Protein AF-A0A9D5Q297-F1 (afdb_monomer)

Structure (mmCIF, N/CA/C/O backbone):
data_AF-A0A9D5Q297-F1
#
_entry.id   AF-A0A9D5Q297-F1
#
loop_
_atom_site.group_PDB
_atom_site.id
_atom_site.type_symbol
_atom_site.label_atom_id
_atom_site.label_alt_id
_atom_site.label_comp_id
_atom_site.label_asym_id
_atom_site.label_entity_id
_atom_site.label_seq_id
_atom_site.pdbx_PDB_ins_code
_atom_site.Cartn_x
_atom_site.Cartn_y
_atom_site.Cartn_z
_atom_site.occupancy
_atom_site.B_iso_or_equiv
_atom_site.auth_seq_id
_atom_site.auth_comp_id
_atom_site.auth_asym_id
_atom_site.auth_atom_id
_atom_site.pdbx_PDB_model_num
ATOM 1 N N . MET A 1 1 ? 6.076 3.800 13.088 1.00 61.50 1 MET A N 1
ATOM 2 C CA . MET A 1 1 ? 4.810 4.165 12.424 1.00 61.50 1 MET A CA 1
ATOM 3 C C . MET A 1 1 ? 4.646 5.669 12.553 1.00 61.50 1 MET A C 1
ATOM 5 O O . MET A 1 1 ? 4.654 6.169 13.672 1.00 61.50 1 MET A O 1
ATOM 9 N N . THR A 1 2 ? 4.643 6.405 11.442 1.00 77.38 2 THR A N 1
ATOM 10 C CA . THR A 1 2 ? 4.406 7.855 11.475 1.00 77.38 2 THR A CA 1
ATOM 11 C C . THR A 1 2 ? 2.918 8.076 11.693 1.00 77.38 2 THR A C 1
ATOM 13 O O . THR A 1 2 ? 2.127 7.689 10.845 1.00 77.38 2 THR A O 1
ATOM 16 N N . VAL A 1 3 ? 2.548 8.661 12.828 1.00 82.56 3 VAL A N 1
ATOM 17 C CA . VAL A 1 3 ? 1.154 8.966 13.159 1.00 82.56 3 VAL A CA 1
ATOM 18 C C . VAL A 1 3 ? 0.889 10.432 12.867 1.00 82.56 3 VAL A C 1
ATOM 20 O O . VAL A 1 3 ? 1.597 11.306 13.376 1.00 82.56 3 VAL A O 1
ATOM 23 N N . TRP A 1 4 ? -0.132 10.708 12.061 1.00 89.94 4 TRP A N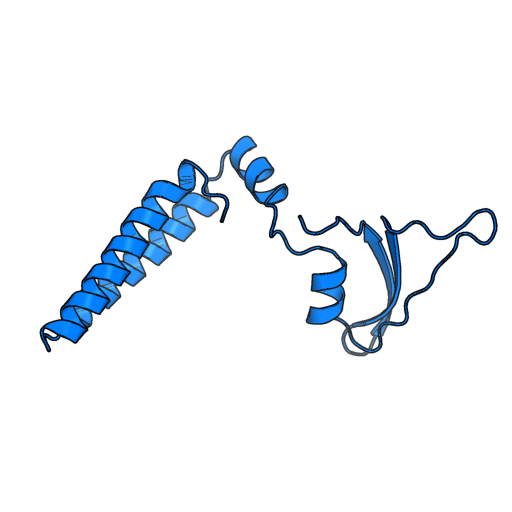 1
ATOM 24 C CA . TRP A 1 4 ? -0.555 12.075 11.781 1.00 89.94 4 TRP A CA 1
ATOM 25 C C . TRP A 1 4 ? -1.644 12.529 12.753 1.00 89.94 4 TRP A C 1
ATOM 27 O O . TRP A 1 4 ? -2.402 11.730 13.296 1.00 89.94 4 TRP A O 1
ATOM 37 N N . GLU A 1 5 ? -1.762 13.840 12.956 1.00 90.88 5 GLU A N 1
ATOM 38 C CA . GLU A 1 5 ? -2.730 14.402 13.905 1.00 90.88 5 GLU A CA 1
ATOM 39 C C . GLU A 1 5 ? -4.183 14.032 13.574 1.00 90.88 5 GLU A C 1
ATOM 41 O O . GLU A 1 5 ? -4.963 13.732 14.472 1.00 90.88 5 GLU A O 1
ATOM 46 N N . PHE A 1 6 ? -4.526 13.980 12.287 1.00 91.69 6 PHE A N 1
ATOM 47 C CA . PHE A 1 6 ? -5.867 13.616 11.827 1.00 91.69 6 PHE A CA 1
ATOM 48 C C . PHE A 1 6 ? -6.187 12.121 11.983 1.00 91.69 6 PHE A C 1
ATOM 50 O O . PHE A 1 6 ? -7.346 11.740 11.858 1.00 91.69 6 PHE A O 1
ATOM 57 N N . GLU A 1 7 ? -5.190 11.277 12.267 1.00 93.50 7 GLU A N 1
ATOM 58 C CA . GLU A 1 7 ? -5.375 9.845 12.533 1.00 93.50 7 GLU A CA 1
ATOM 59 C C . GLU A 1 7 ? -5.513 9.543 14.031 1.00 93.50 7 GLU A C 1
ATOM 61 O O . GLU A 1 7 ? -5.892 8.429 14.386 1.00 93.50 7 GLU A O 1
ATOM 66 N N . LYS A 1 8 ? -5.280 10.519 14.924 1.00 93.38 8 LYS A N 1
ATOM 67 C CA . LYS A 1 8 ? -5.434 10.330 16.379 1.00 93.38 8 LYS A CA 1
ATOM 68 C C . LYS A 1 8 ? -6.781 9.707 16.774 1.00 93.38 8 LYS A C 1
ATOM 70 O O . LYS A 1 8 ? -6.749 8.721 17.505 1.00 93.38 8 LYS A O 1
ATOM 75 N N . PRO A 1 9 ? -7.941 10.166 16.253 1.00 94.31 9 PRO A N 1
ATOM 76 C CA . PRO A 1 9 ? -9.230 9.578 16.627 1.00 94.31 9 PRO A CA 1
ATOM 77 C C . PRO A 1 9 ? -9.359 8.101 16.231 1.00 94.31 9 PRO A C 1
ATOM 79 O O . PRO A 1 9 ? -10.048 7.333 16.898 1.00 94.31 9 PRO A O 1
ATOM 82 N N . ILE A 1 10 ? -8.699 7.695 15.141 1.00 94.94 10 ILE A N 1
ATOM 83 C CA . ILE A 1 10 ? -8.672 6.303 14.676 1.00 94.94 10 ILE A CA 1
ATOM 84 C C . ILE A 1 10 ? -7.861 5.462 15.660 1.00 94.94 10 ILE A C 1
ATOM 86 O O . ILE A 1 10 ? -8.329 4.415 16.096 1.00 94.94 10 ILE A O 1
ATOM 90 N N . ILE A 1 11 ? -6.677 5.944 16.039 1.00 94.56 11 ILE A N 1
ATOM 91 C CA . ILE A 1 11 ? -5.742 5.228 16.913 1.00 94.56 11 ILE A CA 1
ATOM 92 C C . ILE A 1 11 ? -6.290 5.095 18.331 1.00 94.56 11 ILE A C 1
ATOM 94 O O . ILE A 1 11 ? -6.161 4.036 18.938 1.00 94.56 11 ILE A O 1
ATOM 98 N N . GLU A 1 12 ? -6.926 6.138 18.862 1.00 94.81 12 GLU A N 1
ATOM 99 C CA . GLU A 1 12 ? -7.570 6.094 20.180 1.00 94.81 12 GLU A CA 1
ATOM 100 C C . GLU A 1 12 ? -8.658 5.013 20.220 1.00 94.81 12 GLU A C 1
ATOM 102 O O . GLU A 1 12 ? -8.731 4.222 21.164 1.00 94.81 12 GLU A O 1
ATOM 107 N N . LEU A 1 13 ? -9.467 4.924 19.161 1.00 94.62 13 LEU A N 1
ATOM 108 C CA . LEU A 1 13 ? -10.523 3.926 19.060 1.00 94.62 13 LEU A CA 1
ATOM 109 C C . LEU A 1 13 ? -9.968 2.511 18.825 1.00 94.62 13 LEU A C 1
ATOM 111 O O . LEU A 1 13 ? -10.459 1.567 19.436 1.00 94.62 13 LEU A O 1
ATOM 115 N N . GLU A 1 14 ? -8.927 2.355 18.002 1.00 94.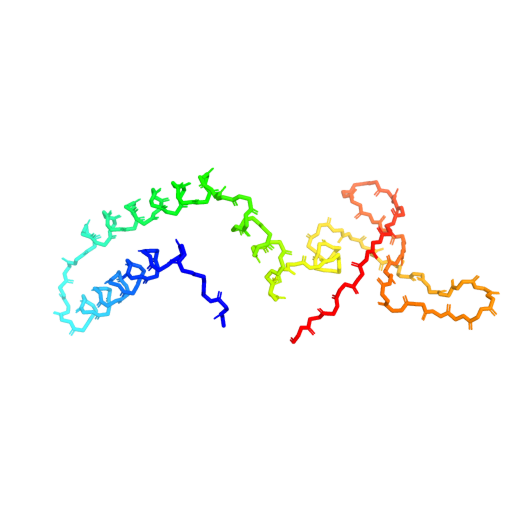62 14 GLU A N 1
ATOM 116 C CA . GLU A 1 14 ? -8.204 1.083 17.834 1.00 94.62 14 GLU A CA 1
ATOM 117 C C . GLU A 1 14 ? -7.612 0.586 19.150 1.00 94.62 14 GLU A C 1
ATOM 119 O O . GLU A 1 14 ? -7.802 -0.575 19.506 1.00 94.62 14 GLU A O 1
ATOM 124 N N . THR A 1 15 ? -6.960 1.479 19.895 1.00 95.56 15 THR A N 1
ATOM 125 C CA . THR A 1 15 ? -6.382 1.174 21.209 1.00 95.56 15 THR A CA 1
ATOM 126 C C . THR A 1 15 ? -7.474 0.731 22.179 1.00 95.56 15 THR A C 1
ATOM 128 O O . THR A 1 15 ? -7.343 -0.312 22.812 1.00 95.56 15 THR A O 1
ATOM 131 N N . THR A 1 16 ? -8.600 1.452 22.221 1.00 94.12 16 THR A N 1
ATOM 132 C CA . THR A 1 16 ? -9.755 1.092 23.062 1.00 94.12 16 THR A CA 1
ATOM 133 C C . THR A 1 16 ? -10.302 -0.297 22.712 1.00 94.12 16 THR A C 1
ATOM 135 O O . THR A 1 16 ? -10.598 -1.095 23.599 1.00 94.12 16 THR A O 1
ATOM 138 N N . ILE A 1 17 ? -10.429 -0.614 21.418 1.00 94.38 17 ILE A N 1
ATOM 139 C CA . ILE A 1 17 ? -10.881 -1.934 20.952 1.00 94.38 17 ILE A CA 1
ATOM 140 C C . ILE A 1 17 ? -9.889 -3.022 21.370 1.00 94.38 17 ILE A C 1
ATOM 142 O O . ILE A 1 17 ? -10.299 -4.098 21.805 1.00 94.38 17 ILE A O 1
ATOM 146 N N . GLU A 1 18 ? -8.590 -2.763 21.241 1.00 94.62 18 GLU A N 1
ATOM 147 C CA . GLU A 1 18 ? -7.551 -3.721 21.608 1.00 94.62 18 GLU A CA 1
ATOM 148 C C . GLU A 1 18 ? -7.526 -3.988 23.120 1.00 94.62 18 GLU A C 1
ATOM 150 O O . GLU A 1 18 ? -7.440 -5.143 23.541 1.00 94.62 18 GLU A O 1
ATOM 155 N N . GLU A 1 19 ? -7.663 -2.947 23.942 1.00 93.12 19 GLU A N 1
ATOM 156 C CA . GLU A 1 19 ? -7.790 -3.059 25.398 1.00 93.12 19 GLU A CA 1
ATOM 157 C C . GLU A 1 19 ? -9.036 -3.853 25.799 1.00 93.12 19 GLU A C 1
ATOM 159 O O . GLU A 1 19 ? -8.957 -4.750 26.639 1.00 93.12 19 GLU A O 1
ATOM 164 N N . LEU A 1 20 ? -10.174 -3.587 25.154 1.00 92.00 20 LEU A N 1
ATOM 165 C CA . LEU A 1 20 ? -11.429 -4.283 25.430 1.00 92.00 20 LEU A CA 1
ATOM 166 C C . LEU A 1 20 ? -11.349 -5.770 25.053 1.00 92.00 20 LEU A C 1
ATOM 168 O O . LEU A 1 20 ? -11.812 -6.623 25.811 1.00 92.00 20 LEU A O 1
ATOM 172 N N . LYS A 1 21 ? -10.680 -6.101 23.939 1.00 90.81 21 LYS A N 1
ATOM 173 C CA . LYS A 1 21 ? -10.384 -7.490 23.551 1.00 90.81 21 LYS A CA 1
ATOM 174 C C . LYS A 1 21 ? -9.468 -8.194 24.552 1.00 90.81 21 LYS A C 1
ATOM 176 O O . LYS A 1 21 ? -9.723 -9.348 24.892 1.00 90.81 21 LYS A O 1
ATOM 181 N N . LYS A 1 22 ? -8.419 -7.517 25.037 1.00 92.31 22 LYS A N 1
ATOM 182 C CA . LYS A 1 22 ? -7.518 -8.060 26.071 1.00 92.31 22 LYS A CA 1
ATOM 183 C C . LYS A 1 22 ? -8.270 -8.317 27.376 1.00 92.31 22 LYS A C 1
ATOM 185 O O . LYS A 1 22 ? -8.159 -9.401 27.935 1.00 92.31 22 LYS A O 1
ATOM 190 N N . PHE A 1 23 ? -9.100 -7.370 27.809 1.00 90.94 23 PHE A N 1
ATOM 191 C CA . PHE A 1 23 ? -9.902 -7.505 29.023 1.00 90.94 23 PHE A CA 1
ATOM 192 C C . PHE A 1 23 ? -10.916 -8.655 28.940 1.00 90.94 23 PHE A C 1
ATOM 194 O O . PHE A 1 23 ? -11.047 -9.426 29.890 1.00 90.94 23 PHE A O 1
ATOM 201 N N . ALA A 1 24 ? -11.603 -8.801 27.801 1.00 89.88 24 ALA A N 1
ATOM 202 C CA . ALA A 1 24 ? -12.529 -9.908 27.559 1.00 89.88 24 ALA A CA 1
ATOM 203 C C . ALA A 1 24 ? -11.833 -11.272 27.700 1.00 89.88 24 ALA A C 1
ATOM 205 O O . ALA A 1 24 ? -12.375 -12.185 28.324 1.00 89.88 24 ALA A O 1
ATOM 206 N N . LEU A 1 25 ? -10.608 -11.381 27.172 1.00 89.81 25 LEU A N 1
ATOM 207 C CA . LEU A 1 25 ? -9.791 -12.588 27.257 1.00 89.81 25 LEU A CA 1
ATOM 208 C C . LEU A 1 25 ? -9.328 -12.879 28.694 1.00 89.81 25 LEU A C 1
ATOM 210 O O . LEU A 1 25 ? -9.419 -14.015 29.141 1.00 89.81 25 LEU A O 1
ATOM 214 N N . GLU A 1 26 ? -8.851 -11.869 29.426 1.00 91.69 26 GLU A N 1
ATOM 215 C CA . GLU A 1 26 ? -8.335 -12.035 30.795 1.00 91.69 26 GLU A CA 1
ATOM 216 C C . GLU A 1 26 ? -9.419 -12.362 31.829 1.00 91.69 26 GLU A C 1
ATOM 218 O O . GLU A 1 26 ? -9.148 -13.037 32.822 1.00 91.69 26 GLU A O 1
ATOM 223 N N . LYS A 1 27 ? -10.6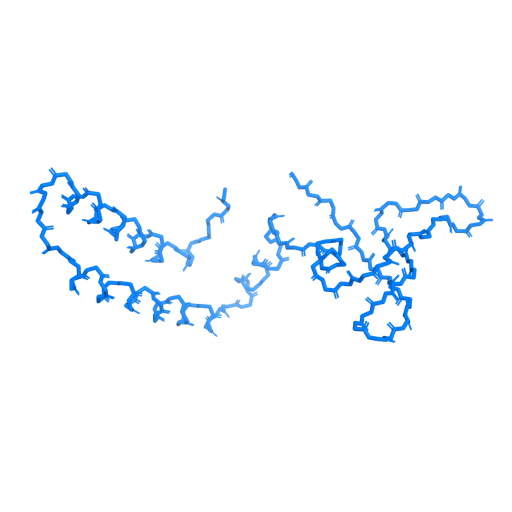33 -11.838 31.641 1.00 88.00 27 LYS A N 1
ATOM 224 C CA . LYS A 1 27 ? -11.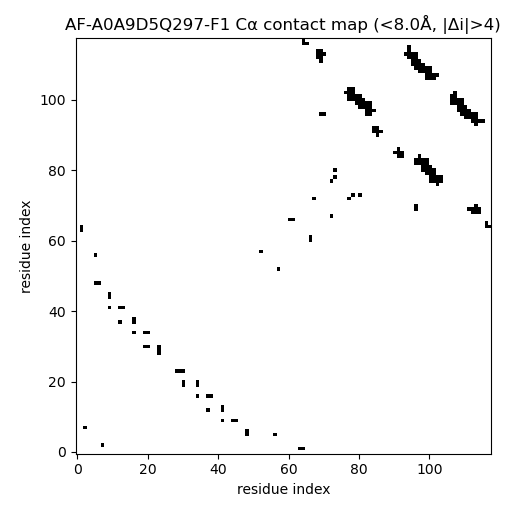746 -11.999 32.588 1.00 88.00 27 LYS A CA 1
ATOM 225 C C . LYS A 1 27 ? -12.736 -13.091 32.193 1.00 88.00 27 LYS A C 1
ATOM 227 O O . LYS A 1 27 ? -13.698 -13.289 32.929 1.00 88.00 27 LYS A O 1
ATOM 232 N N . GLU A 1 28 ? -12.514 -13.762 31.060 1.00 83.75 28 GLU A N 1
ATOM 233 C CA . GLU A 1 28 ? -13.436 -14.746 30.470 1.00 83.75 28 GLU A CA 1
ATOM 234 C C . GLU A 1 28 ? -14.876 -14.203 30.342 1.00 83.75 28 GLU A C 1
ATOM 236 O O . GLU A 1 28 ? -15.859 -14.917 30.542 1.00 83.75 28 GLU A O 1
ATOM 241 N N . VAL A 1 29 ? -15.009 -12.910 30.020 1.00 88.25 29 VAL A N 1
ATOM 242 C CA . VAL A 1 29 ? -16.305 -12.238 29.831 1.00 88.25 29 VAL A CA 1
ATOM 243 C C . VAL A 1 29 ? -16.583 -12.089 28.341 1.00 88.25 29 VAL A C 1
ATOM 245 O O . VAL A 1 29 ? -15.730 -11.624 27.585 1.00 88.25 29 VAL A O 1
ATOM 248 N N . ASP A 1 30 ? -17.802 -12.422 27.917 1.00 85.81 30 ASP A N 1
ATOM 249 C CA . ASP A 1 30 ? -18.231 -12.194 26.540 1.00 85.81 30 ASP A CA 1
ATOM 250 C C . ASP A 1 30 ? -18.536 -10.708 26.296 1.00 85.81 30 ASP A C 1
ATOM 252 O O . ASP A 1 30 ? -19.558 -10.173 26.727 1.00 85.81 30 ASP A O 1
ATOM 256 N N . LEU A 1 31 ? -17.622 -10.041 25.590 1.00 86.81 31 LEU A N 1
ATOM 257 C CA . LEU A 1 31 ? -17.771 -8.671 25.092 1.00 86.81 31 LEU A CA 1
ATOM 258 C C . LEU A 1 31 ? -17.781 -8.618 23.555 1.00 86.81 31 LEU A C 1
ATOM 260 O O . LEU A 1 31 ? -17.513 -7.570 22.954 1.00 86.81 31 LEU A O 1
ATOM 264 N N . SER A 1 32 ? -18.078 -9.740 22.894 1.00 86.5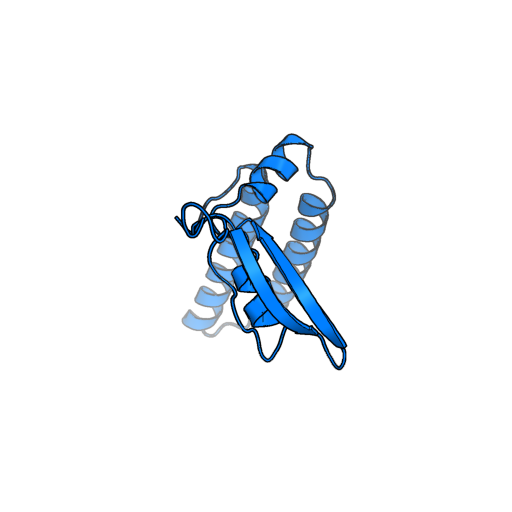6 32 SER A N 1
ATOM 265 C CA . SER A 1 32 ? -18.041 -9.853 21.432 1.00 86.56 32 SER A CA 1
ATOM 266 C C . SER A 1 32 ? -18.980 -8.855 20.748 1.00 86.56 32 SER A C 1
ATOM 268 O O . SER A 1 32 ? -18.565 -8.149 19.829 1.00 86.56 32 SER A O 1
ATOM 270 N N . SER A 1 33 ? -20.210 -8.703 21.245 1.00 88.88 33 SER A N 1
ATOM 271 C CA . SER A 1 33 ? -21.199 -7.784 20.670 1.00 88.88 33 SER A CA 1
ATOM 272 C C . SER A 1 33 ? -20.778 -6.317 20.740 1.00 88.88 33 SER A C 1
ATOM 274 O O . SER A 1 33 ? -21.080 -5.544 19.835 1.00 88.88 33 SER A O 1
ATOM 276 N N . GLU A 1 34 ? -20.099 -5.915 21.816 1.00 90.25 34 GLU A N 1
ATOM 277 C CA . GLU A 1 34 ? -19.656 -4.528 21.989 1.00 90.25 34 GLU A CA 1
ATOM 278 C C . GLU A 1 34 ? -18.404 -4.245 21.155 1.00 90.25 34 GLU A C 1
ATOM 280 O O . GLU A 1 34 ? -18.295 -3.192 20.527 1.00 90.25 34 GLU A O 1
ATOM 285 N N . THR A 1 35 ? -17.515 -5.237 21.053 1.00 91.88 35 THR A N 1
ATOM 286 C CA . THR A 1 35 ? -16.343 -5.193 20.170 1.00 91.88 35 THR A CA 1
ATOM 287 C C . THR A 1 35 ? -16.760 -4.979 18.716 1.00 91.88 35 THR A C 1
ATOM 289 O O . THR A 1 35 ? -16.226 -4.088 18.060 1.00 91.88 35 THR A O 1
ATOM 292 N N . VAL A 1 36 ? -17.762 -5.723 18.231 1.00 94.19 36 VAL A N 1
ATOM 293 C CA . VAL A 1 36 ? -18.271 -5.587 16.854 1.00 94.19 36 VAL A CA 1
ATOM 294 C C . VAL A 1 36 ? -18.798 -4.174 16.589 1.00 94.19 36 VAL A C 1
ATOM 296 O O . VAL A 1 36 ? -18.431 -3.564 15.587 1.00 94.19 36 VAL A O 1
ATOM 299 N N . LYS A 1 37 ? -19.588 -3.596 17.503 1.00 94.94 37 LYS A N 1
ATOM 300 C CA . LYS A 1 37 ? -20.089 -2.215 17.348 1.00 94.94 37 LYS A CA 1
ATOM 301 C C . LYS A 1 37 ? -18.958 -1.188 17.288 1.00 94.94 37 LYS A C 1
ATOM 303 O O . LYS A 1 37 ? -19.032 -0.228 16.519 1.00 94.94 37 LYS A O 1
ATOM 308 N N . LEU A 1 38 ? -17.919 -1.355 18.109 1.00 94.50 38 LEU A N 1
ATOM 309 C CA . LEU A 1 38 ? -16.764 -0.459 18.097 1.00 94.50 38 LEU A CA 1
ATOM 310 C C . LEU A 1 38 ? -15.952 -0.605 16.805 1.00 94.50 38 LEU A C 1
ATOM 312 O O . LEU A 1 38 ? -15.518 0.405 16.255 1.00 94.50 38 LEU A O 1
ATOM 316 N N . GLU A 1 39 ? -15.796 -1.820 16.281 1.00 94.50 39 GLU A N 1
ATOM 317 C CA . GLU A 1 39 ? -15.143 -2.073 14.991 1.00 94.50 39 GLU A CA 1
ATOM 318 C C . GLU A 1 39 ? -15.924 -1.471 13.813 1.00 94.50 39 GLU A C 1
ATOM 320 O O . GLU A 1 39 ? -15.328 -0.864 12.920 1.00 94.50 39 GLU A O 1
ATOM 325 N N . GLU A 1 40 ? -17.255 -1.564 13.824 1.00 96.50 40 GLU A N 1
ATOM 326 C CA . GLU A 1 40 ? -18.115 -0.891 12.845 1.00 96.50 40 GLU A CA 1
ATOM 327 C C . GLU A 1 40 ? -17.950 0.630 12.918 1.00 96.50 40 GLU A C 1
ATOM 329 O O . GLU A 1 40 ? -17.736 1.290 11.896 1.00 96.50 40 GLU A O 1
ATOM 334 N N . LYS A 1 41 ? -17.970 1.192 14.134 1.00 96.00 41 LYS A N 1
ATOM 335 C CA . LYS A 1 41 ? -17.734 2.623 14.360 1.00 96.00 41 LYS A CA 1
ATOM 336 C C . LYS A 1 41 ? -16.346 3.049 13.881 1.00 96.00 41 LYS A C 1
ATOM 338 O O . LYS A 1 41 ? -16.218 4.097 13.252 1.00 96.00 41 LYS A O 1
ATOM 343 N N . LEU A 1 42 ? -15.322 2.232 14.126 1.00 96.25 42 LEU A N 1
ATOM 344 C CA . LEU A 1 42 ? -13.962 2.462 13.647 1.00 96.25 42 LEU A CA 1
ATOM 345 C C . LEU A 1 42 ? -13.901 2.474 12.118 1.00 96.25 42 LEU A C 1
ATOM 347 O O . LEU A 1 42 ? -13.278 3.358 11.535 1.00 96.25 42 LEU A O 1
ATOM 351 N N . SER A 1 43 ? -14.563 1.519 11.464 1.00 96.81 43 SER A N 1
ATOM 352 C CA . SER A 1 43 ? -14.637 1.445 10.003 1.00 96.81 43 SER A CA 1
ATOM 353 C C . SER A 1 43 ? -15.285 2.699 9.403 1.00 96.81 43 SER A C 1
ATOM 355 O O . SER A 1 43 ? -14.748 3.294 8.462 1.00 96.81 43 SER A O 1
ATOM 357 N N . LEU A 1 44 ? -16.394 3.160 9.993 1.00 97.00 44 LEU A N 1
ATOM 358 C CA . LEU A 1 44 ? -17.074 4.393 9.587 1.00 97.00 44 LEU A CA 1
ATOM 359 C C . LEU A 1 44 ? -16.188 5.628 9.780 1.00 97.00 44 LEU A C 1
ATOM 361 O O . LEU A 1 44 ? -16.039 6.417 8.847 1.00 97.00 44 LEU A O 1
ATOM 365 N N . LEU A 1 45 ? -15.549 5.756 10.945 1.00 96.00 45 LEU A N 1
ATOM 366 C CA . LEU A 1 45 ? -14.662 6.874 11.268 1.00 96.00 45 LEU A CA 1
ATOM 367 C C . LEU A 1 45 ? -13.455 6.938 10.322 1.00 96.00 45 LEU A C 1
ATOM 369 O O . LEU A 1 45 ? -13.133 8.001 9.790 1.00 96.00 45 LEU A O 1
ATOM 373 N N . LYS A 1 46 ? -12.817 5.792 10.048 1.00 95.56 46 LYS A N 1
ATOM 374 C CA . LYS A 1 46 ? -11.736 5.690 9.056 1.00 95.56 46 LYS A CA 1
ATOM 375 C C . LYS A 1 46 ? -12.207 6.185 7.694 1.00 95.56 46 LYS A C 1
ATOM 377 O O . LYS A 1 46 ? -11.535 7.004 7.067 1.00 95.56 46 LYS A O 1
ATOM 382 N N . LYS A 1 47 ? -13.366 5.705 7.235 1.00 96.38 47 LYS A N 1
ATOM 383 C CA . LYS A 1 47 ? -13.926 6.103 5.942 1.00 96.38 47 LYS A CA 1
ATOM 384 C C . LYS A 1 47 ? -14.191 7.606 5.888 1.00 96.38 47 LYS A C 1
ATOM 386 O O . LYS A 1 47 ? -13.852 8.229 4.887 1.00 96.38 47 LYS A O 1
ATOM 391 N N . GLU A 1 48 ? -14.760 8.183 6.939 1.00 96.06 48 GLU A N 1
ATOM 392 C CA . GLU A 1 48 ? -15.050 9.615 7.026 1.00 96.06 48 GLU A CA 1
ATOM 393 C C . GLU A 1 48 ? -13.777 10.467 6.945 1.00 96.06 48 GLU A C 1
ATOM 395 O O . GLU A 1 48 ? -13.700 11.374 6.112 1.00 96.06 48 GLU A O 1
ATOM 400 N N . ILE A 1 49 ? -12.755 10.136 7.740 1.00 95.06 49 ILE A N 1
ATOM 401 C CA . ILE A 1 49 ? -11.486 10.874 7.785 1.00 95.06 49 ILE A CA 1
ATOM 402 C C . ILE A 1 49 ? -10.755 10.784 6.442 1.00 95.06 49 ILE A C 1
ATOM 404 O O . ILE A 1 49 ? -10.403 11.811 5.860 1.00 95.06 49 ILE A O 1
ATOM 408 N N . TYR A 1 50 ? -10.566 9.575 5.899 1.00 95.00 50 TYR A N 1
ATOM 409 C CA . TYR A 1 50 ? -9.831 9.402 4.641 1.00 95.00 50 TYR A CA 1
ATOM 410 C C . TYR A 1 50 ? -10.598 9.918 3.412 1.00 95.00 50 TYR A C 1
ATOM 412 O O . TYR A 1 50 ? -9.973 10.249 2.401 1.00 95.00 50 TYR A O 1
ATOM 420 N N . SER A 1 51 ? -11.928 10.042 3.484 1.00 95.75 51 SER A N 1
ATOM 421 C CA . SER A 1 51 ? -12.722 10.660 2.410 1.00 95.75 51 SER A CA 1
ATOM 422 C C . SER A 1 51 ? -12.639 12.190 2.422 1.00 95.75 51 SER A C 1
ATOM 424 O O . SER A 1 51 ? -12.715 12.808 1.361 1.00 95.75 51 SER A O 1
ATOM 426 N N . ASN A 1 52 ? -12.432 12.804 3.592 1.00 95.56 52 ASN A N 1
ATOM 427 C CA . ASN A 1 52 ? -12.469 14.259 3.788 1.00 95.56 52 ASN A CA 1
ATOM 428 C C . ASN A 1 52 ? -11.090 14.878 4.078 1.00 95.56 52 ASN A C 1
ATOM 430 O O . ASN A 1 52 ? -10.979 15.894 4.762 1.00 95.56 52 ASN A O 1
ATOM 434 N N . LEU A 1 53 ? -10.024 14.288 3.534 1.00 96.25 53 LEU A N 1
ATOM 435 C CA . LEU A 1 53 ? -8.664 14.789 3.729 1.00 96.25 53 LEU A CA 1
ATOM 436 C C . LEU A 1 53 ? -8.459 16.175 3.110 1.00 96.25 53 LEU A C 1
ATOM 438 O O . LEU A 1 53 ? -8.744 16.401 1.925 1.00 96.25 53 LEU A O 1
ATOM 442 N N . THR A 1 54 ? -7.831 17.068 3.872 1.00 97.19 54 THR A N 1
ATOM 443 C CA . THR A 1 54 ? -7.356 18.353 3.353 1.00 97.19 54 THR A CA 1
ATOM 444 C C . THR A 1 54 ? -6.211 18.148 2.347 1.00 97.19 54 THR A C 1
ATOM 446 O O . THR A 1 54 ? -5.537 17.109 2.357 1.00 97.19 54 THR A O 1
ATOM 449 N N . PRO A 1 55 ? -5.927 19.131 1.471 1.00 97.31 55 PRO A N 1
ATOM 450 C CA . PRO A 1 55 ? -4.820 19.028 0.519 1.00 97.31 55 PRO A CA 1
ATOM 451 C C . PRO A 1 55 ? -3.472 18.703 1.178 1.00 97.31 55 PRO A C 1
ATOM 453 O O . PRO A 1 55 ? -2.720 17.878 0.662 1.00 97.31 55 PRO A O 1
ATOM 456 N N . TRP A 1 56 ? -3.185 19.293 2.343 1.00 95.12 56 TRP A N 1
ATOM 457 C CA . TRP A 1 56 ? -1.946 19.029 3.074 1.00 95.12 56 TRP A CA 1
ATOM 458 C C . TRP A 1 56 ? -1.883 17.599 3.623 1.00 95.12 56 TRP A C 1
ATOM 460 O O . TRP A 1 56 ? -0.865 16.927 3.469 1.00 95.12 56 TRP A O 1
ATOM 470 N N . GLN A 1 57 ? -2.990 17.086 4.165 1.00 95.56 57 GLN A N 1
ATOM 471 C CA . GLN A 1 57 ? -3.071 15.709 4.664 1.00 95.56 57 GLN A CA 1
ATOM 472 C C . GLN A 1 57 ? -2.863 14.682 3.541 1.00 95.56 57 GLN A C 1
ATOM 474 O O . GLN A 1 57 ? -2.149 13.695 3.717 1.00 95.56 57 GLN A O 1
ATOM 479 N N . LYS A 1 58 ? -3.380 14.947 2.333 1.00 95.25 58 LYS A N 1
ATOM 480 C CA . LYS A 1 58 ? -3.095 14.109 1.152 1.00 95.25 58 LYS A CA 1
ATOM 481 C C . LYS A 1 58 ? -1.604 14.083 0.809 1.00 95.25 58 LYS A C 1
ATOM 483 O O . LYS A 1 58 ? -1.074 13.025 0.474 1.00 95.25 58 L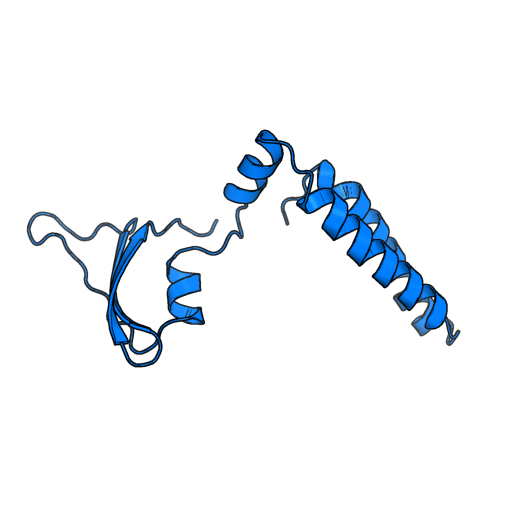YS A O 1
ATOM 488 N N . VAL A 1 59 ? -0.912 15.222 0.911 1.00 94.62 59 VAL A N 1
ATOM 489 C CA . VAL A 1 59 ? 0.544 15.297 0.696 1.00 94.62 59 VAL A CA 1
ATOM 490 C C . VAL A 1 59 ? 1.301 14.507 1.764 1.00 94.62 59 VAL A C 1
ATOM 492 O O . VAL A 1 59 ? 2.245 13.793 1.422 1.00 94.62 59 VAL A O 1
ATOM 495 N N . GLN A 1 60 ? 0.878 14.590 3.027 1.00 93.19 60 GLN A N 1
ATOM 496 C CA . GLN A 1 60 ? 1.450 13.814 4.131 1.00 93.19 60 GLN A CA 1
ATOM 497 C C . GLN A 1 60 ? 1.368 12.303 3.850 1.00 93.19 60 GLN A C 1
ATOM 499 O O . GLN A 1 60 ? 2.394 11.623 3.864 1.00 93.19 60 GLN A O 1
ATOM 504 N N . ILE A 1 61 ? 0.195 11.800 3.450 1.00 92.25 61 ILE A N 1
ATOM 505 C CA . ILE A 1 61 ? 0.001 10.389 3.066 1.00 92.25 61 ILE A CA 1
ATOM 506 C C . ILE A 1 61 ? 0.832 10.024 1.829 1.00 92.25 61 ILE A C 1
ATOM 508 O O . ILE A 1 61 ? 1.508 8.996 1.798 1.00 92.25 61 ILE A O 1
ATOM 512 N N . ALA A 1 62 ? 0.852 10.880 0.804 1.00 91.56 62 ALA A N 1
ATOM 513 C CA . ALA A 1 62 ? 1.645 10.642 -0.402 1.00 91.56 62 ALA A CA 1
ATOM 514 C C . ALA A 1 62 ? 3.154 10.537 -0.112 1.00 91.56 62 ALA A C 1
ATOM 516 O O . ALA A 1 62 ? 3.888 9.910 -0.884 1.00 91.56 62 ALA A O 1
ATOM 517 N N . ARG A 1 63 ? 3.619 11.140 0.986 1.00 90.38 63 ARG A N 1
ATOM 518 C CA . ARG A 1 63 ? 5.012 11.119 1.444 1.00 90.38 63 ARG A CA 1
ATOM 519 C C . ARG A 1 63 ? 5.281 10.099 2.547 1.00 90.38 63 ARG A C 1
ATOM 521 O O . ARG A 1 63 ? 6.424 10.047 2.999 1.00 90.38 63 ARG A O 1
ATOM 528 N N . HIS A 1 64 ? 4.289 9.294 2.933 1.00 90.38 64 HIS A N 1
ATOM 529 C CA . HIS A 1 64 ? 4.426 8.309 4.001 1.00 90.38 64 HIS A CA 1
ATOM 530 C C . HIS A 1 64 ? 5.681 7.434 3.789 1.00 90.38 64 HIS A C 1
ATOM 532 O O . HIS A 1 64 ? 5.898 6.973 2.660 1.00 90.38 64 HIS A O 1
ATOM 538 N N . PRO A 1 65 ? 6.520 7.217 4.823 1.00 88.44 65 PRO A N 1
ATOM 539 C CA . PRO A 1 65 ? 7.746 6.422 4.700 1.00 88.44 65 PRO A CA 1
ATOM 540 C C . PRO A 1 65 ? 7.488 5.010 4.168 1.00 88.44 65 PRO A C 1
ATOM 542 O O . PRO A 1 65 ? 8.165 4.570 3.244 1.00 88.44 65 PRO A O 1
ATOM 545 N N . ASP A 1 66 ? 6.429 4.369 4.666 1.00 89.50 66 ASP A N 1
ATOM 546 C CA . ASP A 1 66 ? 6.029 3.012 4.272 1.00 89.50 66 ASP A CA 1
ATOM 547 C C . ASP A 1 66 ? 5.121 2.969 3.032 1.00 89.50 66 ASP A C 1
ATOM 549 O O . ASP A 1 66 ? 4.504 1.943 2.746 1.00 89.50 66 ASP A O 1
ATOM 553 N N . ARG A 1 67 ? 4.982 4.079 2.289 1.00 91.00 67 ARG A N 1
ATOM 554 C CA . ARG A 1 67 ? 4.181 4.077 1.058 1.00 91.00 67 ARG A CA 1
ATOM 555 C C . ARG A 1 67 ? 4.799 3.080 0.062 1.00 91.00 67 ARG A C 1
ATOM 557 O O . ARG A 1 67 ? 5.969 3.260 -0.284 1.00 91.00 67 ARG A O 1
ATOM 564 N N . PRO A 1 68 ? 4.031 2.099 -0.457 1.00 93.12 68 PRO A N 1
ATOM 565 C CA . PRO A 1 68 ? 4.548 1.136 -1.423 1.00 93.12 68 PRO A CA 1
ATOM 566 C C . PRO A 1 68 ? 5.187 1.828 -2.628 1.00 93.12 68 PRO A C 1
ATOM 568 O O . PRO A 1 68 ? 4.608 2.758 -3.204 1.00 93.12 68 PRO A O 1
ATOM 571 N N . ASN A 1 69 ? 6.387 1.382 -2.997 1.00 93.19 69 ASN A N 1
ATOM 572 C CA . ASN A 1 69 ? 7.118 1.897 -4.152 1.00 93.19 69 ASN A CA 1
ATOM 573 C C . ASN A 1 69 ? 6.876 1.037 -5.402 1.00 93.19 69 ASN A C 1
ATOM 575 O O . ASN A 1 69 ? 6.175 0.027 -5.360 1.00 93.19 69 ASN A O 1
ATOM 579 N N . VAL A 1 70 ? 7.440 1.448 -6.542 1.00 94.00 70 VAL A N 1
ATOM 580 C CA . VAL A 1 70 ? 7.247 0.752 -7.826 1.00 94.00 70 VAL A CA 1
ATOM 581 C C . VAL A 1 70 ? 7.658 -0.721 -7.737 1.00 94.00 70 VAL A C 1
ATOM 583 O O . VAL A 1 70 ? 6.927 -1.579 -8.225 1.00 94.00 70 VAL A O 1
ATOM 586 N N . GLY A 1 71 ? 8.766 -1.031 -7.060 1.00 93.19 71 GLY A N 1
ATOM 587 C CA . GLY A 1 71 ? 9.196 -2.408 -6.824 1.00 93.19 71 GLY A CA 1
ATOM 588 C C . GLY A 1 71 ? 8.186 -3.246 -6.030 1.00 93.19 71 GLY A C 1
ATOM 589 O O . GLY A 1 71 ? 8.010 -4.424 -6.339 1.00 93.19 71 GLY A O 1
ATOM 590 N N . ASP A 1 72 ? 7.493 -2.656 -5.051 1.00 94.38 72 ASP A N 1
ATOM 591 C CA . ASP A 1 72 ? 6.429 -3.344 -4.306 1.00 94.38 72 ASP A CA 1
ATOM 592 C C . ASP A 1 72 ? 5.250 -3.691 -5.228 1.00 94.38 72 ASP A C 1
ATOM 594 O O . ASP A 1 72 ? 4.783 -4.829 -5.226 1.00 94.38 72 ASP A O 1
ATOM 598 N N . TYR A 1 73 ? 4.822 -2.758 -6.086 1.00 94.81 73 TYR A N 1
ATOM 599 C CA . TYR A 1 73 ? 3.766 -3.033 -7.064 1.00 94.81 73 TYR A CA 1
ATOM 600 C C . TYR A 1 73 ? 4.180 -4.108 -8.066 1.00 94.81 73 TYR A C 1
ATOM 602 O O . TYR A 1 73 ? 3.411 -5.038 -8.284 1.00 94.81 73 TYR A O 1
ATOM 610 N N . ILE A 1 74 ? 5.391 -4.033 -8.631 1.00 94.94 74 ILE A N 1
ATOM 611 C CA . ILE A 1 74 ? 5.900 -5.044 -9.573 1.00 94.94 74 ILE A CA 1
ATOM 612 C C . ILE A 1 74 ? 5.820 -6.442 -8.951 1.00 94.94 74 ILE A C 1
ATOM 614 O O . ILE A 1 74 ? 5.314 -7.359 -9.591 1.00 94.94 74 ILE A O 1
ATOM 618 N N . LYS A 1 75 ? 6.250 -6.597 -7.693 1.00 94.06 75 LYS A N 1
ATOM 619 C CA . LYS A 1 75 ? 6.197 -7.882 -6.976 1.00 94.06 75 LYS A CA 1
ATOM 620 C C . LYS A 1 75 ? 4.774 -8.380 -6.723 1.00 94.06 75 LYS A C 1
ATOM 622 O O . LYS A 1 75 ? 4.563 -9.587 -6.692 1.00 94.06 75 LYS A O 1
ATOM 627 N N . LEU A 1 76 ? 3.823 -7.472 -6.502 1.00 95.69 76 LEU A N 1
ATOM 628 C CA . LEU A 1 76 ? 2.443 -7.822 -6.162 1.00 95.69 76 LEU A CA 1
ATOM 629 C C . LEU A 1 76 ? 1.581 -8.133 -7.389 1.00 95.69 76 LEU A C 1
ATOM 631 O O . LEU A 1 76 ? 0.743 -9.028 -7.319 1.00 95.69 76 LEU A O 1
ATOM 635 N N . ILE A 1 77 ? 1.753 -7.397 -8.493 1.00 95.69 77 ILE A N 1
ATOM 636 C CA . ILE A 1 77 ? 0.825 -7.461 -9.637 1.00 95.69 77 ILE A CA 1
ATOM 637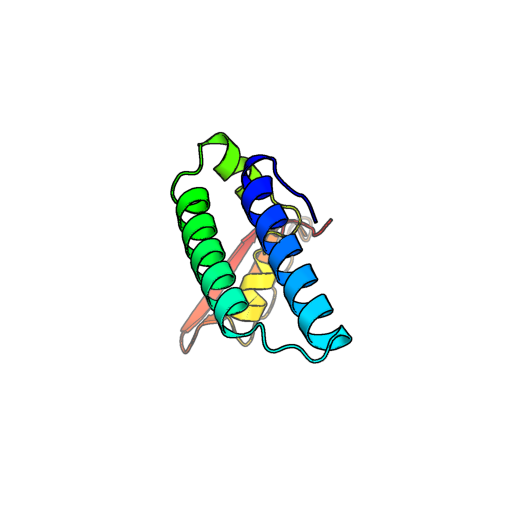 C C . ILE A 1 77 ? 1.432 -8.081 -10.899 1.00 95.69 77 ILE A C 1
ATOM 639 O O . ILE A 1 77 ? 0.684 -8.483 -11.788 1.00 95.69 77 ILE A O 1
ATOM 643 N N . MET A 1 78 ? 2.761 -8.164 -11.014 1.00 96.06 78 MET A N 1
ATOM 644 C CA . MET A 1 78 ? 3.431 -8.636 -12.231 1.00 96.06 78 MET A CA 1
ATOM 645 C C . MET A 1 78 ? 4.132 -9.978 -12.024 1.00 96.06 78 MET A C 1
ATOM 647 O O . MET A 1 78 ? 4.499 -10.364 -10.918 1.00 96.06 78 MET A O 1
ATOM 651 N N . LYS A 1 79 ? 4.328 -10.697 -13.129 1.00 96.19 79 LYS A N 1
ATOM 652 C CA . LYS A 1 79 ? 5.060 -11.966 -13.199 1.00 96.19 79 LYS A CA 1
ATOM 653 C C . LYS A 1 79 ? 6.237 -11.843 -14.159 1.00 96.19 79 LYS A C 1
ATOM 655 O O . LYS A 1 79 ? 6.252 -10.953 -15.010 1.00 96.19 79 LYS A O 1
ATOM 660 N N . ASP A 1 80 ? 7.196 -12.757 -14.035 1.00 95.62 80 ASP A N 1
ATOM 661 C CA . ASP A 1 80 ? 8.360 -12.878 -14.922 1.00 95.62 80 ASP A CA 1
ATOM 662 C C . ASP A 1 80 ? 9.118 -11.550 -15.124 1.00 95.62 80 ASP A C 1
ATOM 664 O O . ASP A 1 80 ? 9.533 -11.236 -16.240 1.00 95.62 80 ASP A O 1
ATOM 668 N N . PHE A 1 81 ? 9.252 -10.731 -14.073 1.00 96.81 81 PHE A N 1
ATOM 669 C CA . PHE A 1 81 ? 9.962 -9.458 -14.184 1.00 96.81 81 PHE A CA 1
ATOM 670 C C . PHE A 1 81 ? 11.453 -9.698 -14.443 1.00 96.81 81 PHE A C 1
ATOM 672 O O . PHE A 1 81 ? 12.146 -10.314 -13.633 1.00 96.81 81 PHE A O 1
A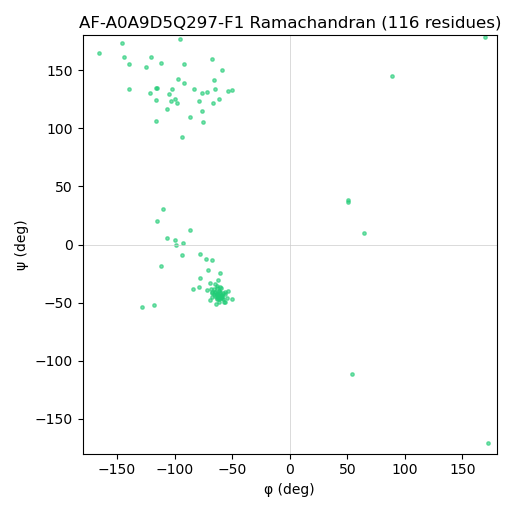TOM 679 N N . VAL A 1 82 ? 11.944 -9.165 -15.557 1.00 96.62 82 VAL A N 1
ATOM 680 C CA . VAL A 1 82 ? 13.353 -9.159 -15.944 1.00 96.62 82 VAL A CA 1
ATOM 681 C C . VAL A 1 82 ? 13.815 -7.711 -15.987 1.00 96.62 82 VAL A C 1
ATOM 683 O O . VAL A 1 82 ? 13.454 -6.962 -16.898 1.00 96.62 82 VAL A O 1
ATOM 686 N N . GLY A 1 83 ? 14.597 -7.327 -14.978 1.00 94.12 83 GLY A N 1
ATOM 687 C CA . GLY A 1 83 ? 15.168 -5.990 -14.866 1.00 94.12 83 GLY A CA 1
ATOM 688 C C . GLY A 1 83 ? 16.178 -5.703 -15.973 1.00 94.12 83 GLY A C 1
ATOM 689 O O . GLY A 1 83 ? 16.957 -6.573 -16.363 1.00 94.12 83 GLY A O 1
ATOM 690 N N . LEU A 1 84 ? 16.159 -4.471 -16.468 1.00 93.69 84 LEU A N 1
ATOM 691 C CA . LEU A 1 84 ? 17.141 -3.928 -17.394 1.00 93.69 84 LEU A CA 1
ATOM 692 C C . LEU A 1 84 ? 17.882 -2.792 -16.690 1.00 93.69 84 LEU A C 1
ATOM 694 O O . LEU A 1 84 ? 17.262 -1.951 -16.041 1.00 93.69 84 LEU A O 1
ATOM 698 N N . GLY A 1 85 ? 19.205 -2.788 -16.819 1.00 90.38 85 GLY A N 1
ATOM 699 C CA . GLY A 1 85 ? 20.079 -1.791 -16.212 1.00 90.38 85 GLY A CA 1
ATOM 700 C C . GLY A 1 85 ? 20.966 -1.113 -17.250 1.00 90.38 85 GLY A C 1
ATOM 701 O O . GLY A 1 85 ? 21.311 -1.705 -18.278 1.00 90.38 85 GLY A O 1
ATOM 702 N N . GLY A 1 86 ? 21.355 0.121 -16.941 1.00 89.56 86 GLY A N 1
ATOM 703 C CA . GLY A 1 86 ? 22.316 0.902 -17.712 1.00 89.56 86 GLY A CA 1
ATOM 704 C C . GLY A 1 86 ? 21.709 1.740 -18.838 1.00 89.56 86 GLY A C 1
ATOM 705 O O . GLY A 1 86 ? 20.777 1.338 -19.531 1.00 89.56 86 GLY A O 1
ATOM 706 N N . ASP A 1 87 ? 22.307 2.905 -19.050 1.00 91.31 87 ASP A N 1
ATOM 707 C CA . ASP A 1 87 ? 21.992 3.858 -20.121 1.00 91.31 87 ASP A CA 1
ATOM 708 C C . ASP A 1 87 ? 22.842 3.659 -21.394 1.00 91.31 87 ASP A C 1
ATOM 710 O O . ASP A 1 87 ? 22.695 4.402 -22.362 1.00 91.31 87 ASP A O 1
ATOM 714 N N . ARG A 1 88 ? 23.729 2.650 -21.397 1.00 91.25 88 ARG A N 1
ATOM 715 C CA . ARG A 1 88 ? 24.733 2.364 -22.446 1.00 91.25 88 ARG A CA 1
ATOM 716 C C . ARG A 1 88 ? 25.813 3.439 -22.624 1.00 91.25 88 ARG A C 1
ATOM 718 O O . ARG A 1 88 ? 26.579 3.340 -23.580 1.00 91.25 88 ARG A O 1
ATOM 725 N N . LEU A 1 89 ? 25.903 4.416 -21.725 1.00 93.19 89 LEU A N 1
ATOM 726 C CA . LEU A 1 89 ? 26.847 5.526 -21.831 1.00 93.19 89 LEU A CA 1
ATOM 727 C C . LEU A 1 89 ? 27.668 5.713 -20.555 1.00 93.19 89 LEU A C 1
ATOM 729 O O . LEU A 1 89 ? 28.894 5.729 -20.622 1.00 93.19 89 LEU A O 1
ATOM 733 N N . PHE A 1 90 ? 27.006 5.853 -19.410 1.00 91.38 90 PHE A N 1
ATOM 734 C CA . PHE A 1 90 ? 27.641 6.178 -18.140 1.00 91.38 90 PHE A CA 1
ATOM 735 C C . PHE A 1 90 ? 27.446 5.077 -17.098 1.00 91.38 90 PHE A C 1
ATOM 737 O O . PHE A 1 90 ? 28.421 4.597 -16.520 1.00 91.38 90 PHE A O 1
ATOM 744 N N . GLY A 1 91 ? 26.207 4.647 -16.855 1.00 89.69 91 GLY A N 1
ATOM 745 C CA . GLY A 1 91 ? 25.926 3.697 -15.785 1.00 89.69 91 GLY A CA 1
ATOM 746 C C . GLY A 1 91 ? 24.448 3.444 -15.517 1.00 89.69 91 GLY A C 1
ATOM 747 O O . GLY A 1 91 ? 23.562 3.838 -16.272 1.00 89.69 91 GLY A O 1
ATOM 748 N N . GLU A 1 92 ? 24.192 2.728 -14.428 1.00 89.50 92 GLU A N 1
ATOM 749 C CA . GLU A 1 92 ? 22.851 2.364 -13.972 1.00 89.50 92 GLU A CA 1
ATOM 750 C C . GLU A 1 92 ? 22.367 3.328 -12.880 1.00 89.50 92 GLU A C 1
ATOM 752 O O . GLU A 1 92 ? 22.996 3.447 -11.824 1.00 89.50 92 GLU A O 1
ATOM 757 N N . ASP A 1 93 ? 21.234 3.994 -13.118 1.00 91.69 93 ASP A N 1
ATOM 758 C CA . ASP A 1 93 ? 20.576 4.839 -12.120 1.00 91.69 93 ASP A CA 1
ATOM 759 C C . ASP A 1 93 ? 19.640 4.009 -11.231 1.00 91.69 93 ASP A C 1
ATOM 761 O O . ASP A 1 93 ? 18.565 3.580 -11.649 1.00 91.69 93 ASP A O 1
ATOM 765 N N . LYS A 1 94 ? 20.024 3.834 -9.963 1.00 90.19 94 LYS A N 1
ATOM 766 C CA . LYS A 1 94 ? 19.239 3.090 -8.964 1.00 90.19 94 LYS A CA 1
ATOM 767 C C . LYS A 1 94 ? 17.918 3.771 -8.585 1.00 90.19 94 LYS A C 1
ATOM 769 O O . LYS A 1 94 ? 17.086 3.134 -7.939 1.00 90.19 94 LYS A O 1
ATOM 774 N N . ALA A 1 95 ? 17.720 5.041 -8.944 1.00 92.44 95 ALA A N 1
ATOM 775 C CA . ALA A 1 95 ? 16.458 5.748 -8.748 1.00 92.44 95 ALA A CA 1
ATOM 776 C C . ALA A 1 95 ? 15.400 5.372 -9.797 1.00 92.44 95 ALA A C 1
ATOM 778 O O . ALA A 1 95 ? 14.235 5.748 -9.646 1.00 92.44 95 ALA A O 1
ATOM 779 N N . VAL A 1 96 ? 15.763 4.608 -10.832 1.00 93.25 96 VAL A N 1
ATOM 780 C CA . VAL A 1 96 ? 14.847 4.118 -11.863 1.00 93.25 96 VAL A CA 1
ATOM 781 C C . VAL A 1 96 ? 14.881 2.595 -11.890 1.00 93.25 96 VAL A C 1
ATOM 783 O O . VAL A 1 96 ? 15.935 1.978 -11.964 1.00 93.25 96 VAL A O 1
ATOM 786 N N . ILE A 1 97 ? 13.703 1.976 -11.866 1.00 94.50 97 ILE A N 1
ATOM 787 C CA . ILE A 1 97 ? 13.547 0.557 -12.177 1.00 94.50 97 ILE A CA 1
ATOM 788 C C . ILE A 1 97 ? 12.937 0.435 -13.567 1.00 94.50 97 ILE A C 1
ATOM 790 O O . ILE A 1 97 ? 11.925 1.074 -13.868 1.00 94.50 97 ILE A O 1
ATOM 794 N N . CYS A 1 98 ? 13.547 -0.380 -14.422 1.00 95.50 98 CYS A N 1
ATOM 795 C CA . CYS A 1 98 ? 12.986 -0.696 -15.725 1.00 95.50 98 CYS A CA 1
ATOM 796 C C . CYS A 1 98 ? 13.175 -2.169 -16.078 1.00 95.50 98 CYS A C 1
ATOM 798 O O . CYS A 1 98 ? 14.046 -2.841 -15.527 1.00 95.50 98 CYS A O 1
ATOM 800 N N . GLY A 1 99 ? 12.323 -2.698 -16.951 1.00 96.25 99 GLY A N 1
ATOM 801 C CA . GLY A 1 99 ? 12.394 -4.102 -17.334 1.00 96.25 99 GLY A CA 1
ATOM 802 C C . GLY A 1 99 ? 11.207 -4.585 -18.147 1.00 96.25 99 GLY A C 1
ATOM 803 O O . GLY A 1 99 ? 10.258 -3.842 -18.400 1.00 96.25 99 GLY A O 1
ATOM 804 N N . PHE A 1 100 ? 11.251 -5.855 -18.532 1.00 97.81 100 PHE A N 1
ATOM 805 C CA . PHE A 1 100 ? 10.106 -6.545 -19.117 1.00 97.81 100 PHE A CA 1
ATOM 806 C C . PHE A 1 100 ? 9.373 -7.339 -18.048 1.00 97.81 100 PHE A C 1
ATOM 808 O O . PHE A 1 100 ? 9.995 -7.924 -17.169 1.00 97.81 100 PHE A O 1
ATOM 815 N N . ALA A 1 101 ? 8.049 -7.374 -18.133 1.00 97.62 101 ALA A N 1
ATOM 816 C CA . ALA A 1 101 ? 7.215 -8.140 -17.223 1.00 97.62 101 ALA A CA 1
ATOM 817 C C . ALA A 1 101 ? 5.991 -8.693 -17.945 1.00 97.62 101 ALA A C 1
ATOM 819 O O . ALA A 1 101 ? 5.693 -8.342 -19.094 1.00 97.62 101 ALA A O 1
ATOM 820 N N . ARG A 1 102 ? 5.239 -9.527 -17.234 1.00 97.56 102 ARG A N 1
ATOM 821 C CA . ARG A 1 102 ? 3.907 -9.953 -17.635 1.00 97.56 102 ARG A CA 1
ATOM 822 C C . ARG A 1 102 ? 2.880 -9.463 -16.627 1.00 97.56 102 ARG A C 1
ATOM 824 O O . ARG A 1 102 ? 2.974 -9.779 -15.445 1.00 97.56 102 ARG A O 1
ATOM 831 N N . LEU A 1 103 ? 1.882 -8.733 -17.108 1.00 96.50 103 LEU A N 1
ATOM 832 C CA . LEU A 1 103 ? 0.666 -8.448 -16.356 1.00 96.50 103 LEU A CA 1
ATOM 833 C C . LEU A 1 103 ? -0.443 -9.300 -16.966 1.00 96.50 103 LEU A C 1
ATOM 835 O O . LEU A 1 103 ? -0.739 -9.175 -18.157 1.00 96.50 103 LEU A O 1
ATOM 839 N N . GLU A 1 104 ? -0.990 -10.218 -16.171 1.00 92.62 104 GLU A N 1
ATOM 840 C CA . GLU A 1 104 ? -1.894 -11.272 -16.647 1.00 92.62 104 GLU A CA 1
ATOM 841 C C . GLU A 1 104 ? -1.263 -12.077 -17.803 1.00 92.62 104 GLU A C 1
ATOM 843 O O . GLU A 1 104 ? -0.274 -12.781 -17.598 1.00 92.62 104 GLU A O 1
ATOM 848 N N . ASN A 1 105 ? -1.793 -11.946 -19.025 1.00 93.00 105 ASN A N 1
ATOM 849 C CA . ASN A 1 105 ? -1.292 -12.601 -20.237 1.00 93.00 105 ASN A CA 1
ATOM 850 C C . ASN A 1 105 ? -0.570 -11.637 -21.195 1.00 93.00 105 ASN A C 1
ATOM 852 O O . ASN A 1 105 ? -0.187 -12.035 -22.296 1.00 93.00 105 ASN A O 1
ATOM 856 N N . LYS A 1 106 ? -0.368 -10.373 -20.803 1.00 97.12 106 LYS A N 1
ATOM 857 C CA . LYS A 1 106 ? 0.245 -9.346 -21.653 1.00 97.12 106 LYS A CA 1
ATOM 858 C C . LYS A 1 106 ? 1.695 -9.107 -21.252 1.00 97.12 106 LYS A C 1
ATOM 860 O O . LYS A 1 106 ? 1.984 -8.774 -20.104 1.00 97.12 106 LYS A O 1
ATOM 865 N N . LYS A 1 107 ? 2.605 -9.261 -22.217 1.00 97.19 107 LYS A N 1
ATOM 866 C CA . LYS A 1 107 ? 4.008 -8.849 -22.083 1.00 97.19 107 LYS A CA 1
ATOM 867 C C . LYS A 1 107 ? 4.092 -7.335 -22.237 1.00 97.19 107 LYS A C 1
ATOM 869 O O . LYS A 1 107 ? 3.537 -6.795 -23.191 1.00 97.19 107 LYS A O 1
ATOM 874 N N . LEU A 1 108 ? 4.775 -6.671 -21.317 1.00 97.38 108 LEU A N 1
ATOM 875 C CA . LEU A 1 108 ? 4.910 -5.218 -21.307 1.00 97.38 108 LEU A CA 1
ATOM 876 C C . LEU A 1 108 ? 6.291 -4.786 -20.816 1.00 97.38 108 LEU A C 1
ATOM 878 O O . LEU A 1 108 ? 7.005 -5.558 -20.174 1.00 97.38 108 LEU A O 1
ATOM 882 N N . ALA A 1 109 ? 6.652 -3.546 -21.133 1.00 96.75 109 ALA A N 1
ATOM 883 C CA . ALA A 1 109 ? 7.776 -2.857 -20.517 1.00 96.75 109 ALA A CA 1
ATOM 884 C C . ALA A 1 109 ? 7.280 -2.066 -19.300 1.00 96.75 109 ALA A C 1
ATOM 886 O O . ALA A 1 109 ? 6.216 -1.447 -19.346 1.00 96.75 109 ALA A O 1
ATOM 887 N N . VAL A 1 110 ? 8.056 -2.086 -18.223 1.00 96.31 110 VAL A N 1
ATOM 888 C CA . VAL A 1 110 ? 7.800 -1.347 -16.986 1.00 96.31 110 VAL A CA 1
ATOM 889 C C . VAL A 1 110 ? 8.919 -0.346 -16.802 1.00 96.31 110 VAL A C 1
ATOM 891 O O . VAL A 1 110 ? 10.084 -0.700 -16.964 1.00 96.31 110 VAL A O 1
ATOM 894 N N . ILE A 1 111 ? 8.566 0.885 -16.448 1.00 95.81 111 ILE A N 1
ATOM 895 C CA . ILE A 1 111 ? 9.508 1.930 -16.058 1.00 95.81 111 ILE A CA 1
ATOM 896 C C . ILE A 1 111 ? 8.880 2.681 -14.888 1.00 95.81 111 ILE A C 1
ATOM 898 O O . ILE A 1 111 ? 7.699 3.028 -14.940 1.00 95.81 111 ILE A O 1
ATOM 902 N N . GLY A 1 112 ? 9.646 2.941 -13.835 1.00 95.00 112 GLY A N 1
ATOM 903 C CA . GLY A 1 112 ? 9.168 3.771 -12.740 1.00 95.00 112 GLY A CA 1
ATOM 904 C C . GLY A 1 112 ? 10.268 4.231 -11.800 1.00 95.00 112 GLY A C 1
ATOM 905 O O . GLY A 1 112 ? 11.380 3.708 -11.800 1.00 95.00 112 GLY A O 1
ATOM 906 N N . HIS A 1 113 ? 9.942 5.231 -10.986 1.00 94.62 113 HIS A N 1
ATOM 907 C CA . HIS A 1 113 ? 10.870 5.767 -9.999 1.00 94.62 113 HIS A CA 1
ATOM 908 C C . HIS A 1 113 ? 10.938 4.858 -8.768 1.00 94.62 113 HIS A C 1
ATOM 910 O O . HIS A 1 113 ? 9.932 4.606 -8.097 1.00 94.62 113 HIS A O 1
ATOM 916 N N . GLN A 1 114 ? 12.142 4.406 -8.441 1.00 91.12 114 GLN A N 1
ATOM 917 C CA . GLN A 1 114 ? 12.436 3.612 -7.263 1.00 91.12 114 GLN A CA 1
ATOM 918 C C . GLN A 1 114 ? 12.869 4.532 -6.118 1.00 91.12 114 GLN A C 1
ATOM 920 O O . GLN A 1 114 ? 14.040 4.861 -5.945 1.00 91.12 114 GLN A O 1
ATOM 925 N N . LYS A 1 115 ? 11.900 4.940 -5.292 1.00 85.38 115 LYS A N 1
ATOM 926 C CA . LYS A 1 115 ? 12.196 5.596 -4.014 1.00 85.38 115 LYS A CA 1
ATOM 927 C C . LYS A 1 115 ? 12.747 4.553 -3.032 1.00 85.38 115 LYS A C 1
ATOM 929 O O . LYS A 1 115 ? 12.157 3.480 -2.875 1.00 85.38 115 LYS A O 1
ATOM 934 N N . GLY A 1 116 ? 13.859 4.871 -2.371 1.00 74.38 116 GLY A N 1
ATOM 935 C CA . GLY A 1 116 ? 14.409 4.046 -1.293 1.00 74.38 116 GLY A CA 1
ATOM 936 C C . GLY A 1 116 ? 13.415 3.876 -0.141 1.00 74.38 116 GLY A C 1
ATOM 937 O O . GLY A 1 116 ? 12.585 4.756 0.104 1.00 74.38 116 GLY A O 1
ATOM 938 N N . LYS A 1 117 ? 13.496 2.735 0.549 1.00 72.56 117 LYS A N 1
ATOM 939 C CA . LYS A 1 117 ? 12.849 2.562 1.854 1.00 72.56 117 LYS A CA 1
ATOM 940 C C . LYS A 1 117 ? 13.786 3.158 2.910 1.00 72.56 117 LYS A C 1
ATOM 942 O O . LYS A 1 117 ? 14.998 2.978 2.789 1.00 72.56 117 LYS A O 1
ATOM 947 N N . GLY A 1 118 ? 13.224 3.955 3.818 1.00 57.81 118 GLY A N 1
ATOM 948 C CA . GLY A 1 118 ? 13.951 4.509 4.965 1.00 57.81 118 GLY A CA 1
ATOM 949 C C . GLY A 1 118 ? 14.227 3.455 6.022 1.00 57.81 118 GLY A C 1
ATOM 950 O O . GLY A 1 118 ? 13.570 2.391 5.964 1.00 57.81 118 GLY A O 1
#

Radius of gyration: 21.57 Å; Cα contacts (8 Å, |Δi|>4): 108; chains: 1; bounding box: 49×34×55 Å

Solvent-accessible surface area (backbone atoms only — not comparable to full-atom values): 7109 Å² total; per-residue (Å²): 134,93,80,54,81,87,47,46,72,56,50,55,51,50,50,52,51,51,52,50,53,52,49,25,65,76,67,75,43,92,50,63,75,59,50,52,53,52,51,53,49,48,53,52,49,48,52,52,50,71,72,65,58,51,77,66,54,50,51,52,56,76,62,36,74,86,53,83,38,50,68,53,50,45,69,73,64,42,41,80,72,45,78,54,79,53,72,91,80,86,51,64,61,78,54,48,47,34,30,42,30,26,49,89,93,43,79,45,80,47,76,44,62,36,66,78,79,126

Foldseek 3Di:
DDDDPLCVVLVVLVVVLVVVVVVCVVVVNDPPVVSVVSVVVSVVSVCVSVVDDDPVRVVVVVPDLPPDFPVNCCVVFWAPWDWDADPVPDTGDPQKTWTWIDGPNDIDIDIDGDDDRD

Mea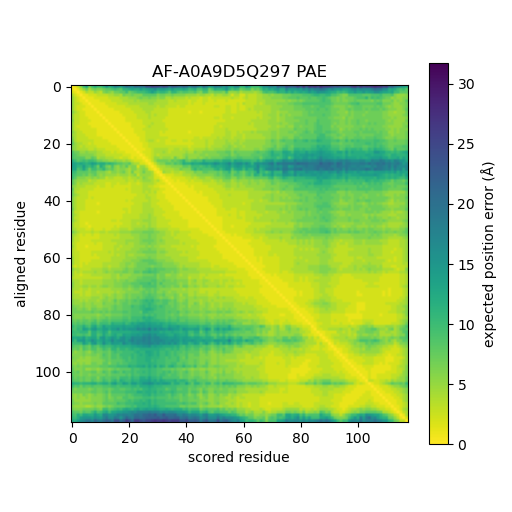n predicted aligned error: 5.86 Å

Secondary structure (DSSP, 8-state):
----GGGHHHHHHHHHHHHHHHHHHHHT---HHHHHHHHHHHHHHHHHHHHS--HHHHHHHHT-TT---HHHHHHHH-EEEEEE---SSS---TTEEEEEEEETTEEEEEEEE-PPP-

pLDDT: mean 92.3, std 6.04, range [57.81, 97.81]

Sequence (118 aa):
MTVWEFEKPIIELETTIEELKKFALEKEVDLSSETVKLEEKLSLLKKEIYSNLTPWQKVQIARHPDRPNVGDYIKLIMKDFVGLGGDRLFGEDKAVICGFARLENKKLAVIGHQKGKG

Nearest PDB structures (foldseek):
  8uz2-assembly1_E  TM=7.899E-01  e=4.114E-09  Escherichia coli
  2f9y-assembly1_A-2  TM=8.646E-01  e=2.556E-08  Escherichia coli
  2f9i-assembly1_A  TM=8.208E-01  e=5.995E-08  Staphylococcus aureus
  2f9i-assembly1_C  TM=8.427E-01  e=2.153E-07  Staphylococcus aureus
  5kdr-assembly1_A-2  TM=8.078E-01  e=1.906E-07  Staphylococcus aureus subsp. aureus USA300